Protein AF-A0A6P6TQU5-F1 (afdb_monomer_lite)

Secondary structure (DSSP, 8-state):
-----HHHHHHHHHHHHHHHHT------------SSPPP-PPEE-SEEEETTEEE--SEE-TTTTTTSEEE-TTS-EEE--SS----TTTHHHHHTT---

Sequence (100 aa):
MVAINKIGAAMAILFCGIMLLGANVEVMAVRPGPIGPCPLYCIMVDYVTCDGKKKYPGCTNCCYDQGCTLHFEGGTSQYCTWPPEQQVGLANIMLNNMPF

Foldseek 3Di:
DPPCDPVNVVVVVVVVVVVVVPPPPPPPVPQPAQPDDDDPDWAAACWKAAPNDIDGPRTDDLVVVPQIWTAHPVRDIDGHHHVPRDPVVCPVVVVVPDDD

Radius of gyration: 25.41 Å; chains: 1; bounding box: 42×59×66 Å

pLDDT: mean 72.35, std 20.26, range [31.39, 98.06]

Structure (mmCIF, N/CA/C/O backbone):
data_AF-A0A6P6TQU5-F1
#
_entry.id   AF-A0A6P6TQU5-F1
#
loop_
_atom_site.group_PDB
_atom_site.id
_atom_site.type_symbol
_atom_site.label_atom_id
_atom_site.label_alt_id
_atom_site.label_comp_id
_atom_site.label_asym_id
_atom_site.label_entity_id
_atom_site.label_seq_id
_atom_site.pdbx_PDB_ins_code
_atom_site.Cartn_x
_atom_site.Cartn_y
_atom_site.Cartn_z
_atom_site.occupancy
_atom_site.B_iso_or_equiv
_atom_site.auth_seq_id
_atom_site.auth_comp_id
_atom_site.auth_asym_id
_atom_site.auth_atom_id
_atom_site.pdbx_PDB_model_num
ATOM 1 N N . MET A 1 1 ? 21.261 42.172 -52.266 1.00 39.16 1 MET A N 1
ATOM 2 C CA . MET A 1 1 ? 21.353 42.639 -50.866 1.00 39.16 1 MET A CA 1
ATOM 3 C C . MET A 1 1 ? 19.943 42.624 -50.306 1.00 39.16 1 MET A C 1
ATOM 5 O O . MET A 1 1 ? 19.082 43.262 -50.896 1.00 39.16 1 MET A O 1
ATOM 9 N N . VAL A 1 2 ? 19.664 41.834 -49.268 1.00 54.09 2 VAL A N 1
ATOM 10 C CA . VAL A 1 2 ? 18.337 41.831 -48.632 1.00 54.09 2 VAL A CA 1
ATOM 11 C C . VAL A 1 2 ? 18.208 43.141 -47.856 1.00 54.09 2 VAL A C 1
ATOM 13 O O . VAL A 1 2 ? 18.952 43.367 -46.905 1.00 54.09 2 VAL A O 1
ATOM 16 N N . ALA A 1 3 ? 17.318 44.033 -48.296 1.00 54.62 3 ALA A N 1
ATOM 17 C CA . ALA A 1 3 ? 17.006 45.265 -47.582 1.00 54.62 3 ALA A CA 1
ATOM 18 C C . ALA A 1 3 ? 16.116 44.915 -46.388 1.00 54.62 3 ALA A C 1
ATOM 20 O O . ALA A 1 3 ? 14.900 44.772 -46.503 1.00 54.62 3 ALA A O 1
ATOM 21 N N . ILE A 1 4 ? 16.744 44.717 -45.235 1.00 57.53 4 ILE A N 1
ATOM 22 C CA . ILE A 1 4 ? 16.037 44.440 -43.993 1.00 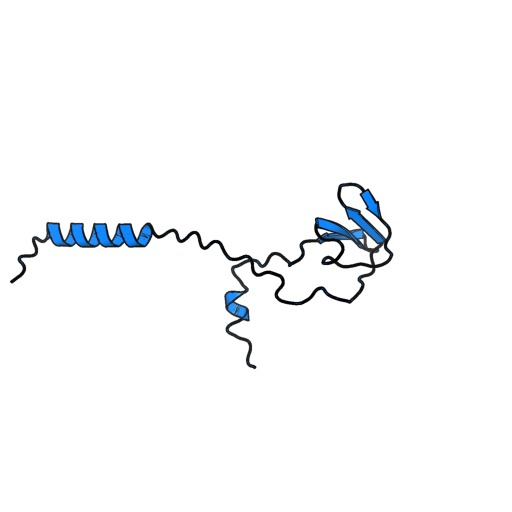57.53 4 ILE A CA 1
ATOM 23 C C . ILE A 1 4 ? 15.564 45.786 -43.442 1.00 57.53 4 ILE A C 1
ATOM 25 O O . ILE A 1 4 ? 16.338 46.530 -42.841 1.00 57.53 4 ILE A O 1
ATOM 29 N N . ASN A 1 5 ? 14.291 46.128 -43.662 1.00 63.84 5 ASN A N 1
ATOM 30 C CA . ASN A 1 5 ? 13.684 47.243 -42.940 1.00 63.84 5 ASN A CA 1
ATOM 31 C C . ASN A 1 5 ? 13.767 46.924 -41.437 1.00 63.84 5 ASN A C 1
ATOM 33 O O . ASN A 1 5 ? 13.375 45.834 -41.015 1.00 63.84 5 ASN A O 1
ATOM 37 N N . LYS A 1 6 ? 14.290 47.853 -40.629 1.00 58.50 6 LYS A N 1
ATOM 38 C CA . LYS A 1 6 ? 14.608 47.646 -39.201 1.00 58.50 6 LYS A CA 1
ATOM 39 C C . LYS A 1 6 ? 13.390 47.157 -38.398 1.00 58.50 6 LYS A C 1
ATOM 41 O O . LYS A 1 6 ? 13.530 46.392 -37.451 1.00 58.50 6 LYS A O 1
ATOM 46 N N . ILE A 1 7 ? 12.195 47.547 -38.845 1.00 62.19 7 ILE A N 1
ATOM 47 C CA . ILE A 1 7 ? 10.895 47.129 -38.303 1.00 62.19 7 ILE A CA 1
ATOM 48 C C . ILE A 1 7 ? 10.539 45.693 -38.734 1.00 62.19 7 ILE A C 1
ATOM 50 O O . ILE A 1 7 ? 10.054 44.906 -37.929 1.00 62.19 7 ILE A O 1
ATOM 54 N N . GLY A 1 8 ? 10.821 45.320 -39.986 1.00 61.00 8 GLY A N 1
ATOM 55 C CA . GLY A 1 8 ? 10.523 43.991 -40.532 1.00 61.00 8 GLY A CA 1
ATOM 56 C C . GLY A 1 8 ? 11.356 42.874 -39.898 1.00 61.00 8 GLY A C 1
ATOM 57 O O . GLY A 1 8 ? 10.829 41.796 -39.641 1.00 61.00 8 GLY A O 1
ATOM 58 N N . ALA A 1 9 ? 12.623 43.147 -39.562 1.00 61.97 9 ALA A N 1
ATOM 59 C CA . ALA A 1 9 ? 13.441 42.210 -38.786 1.00 61.97 9 ALA A CA 1
ATOM 60 C C . ALA A 1 9 ? 12.899 41.998 -37.370 1.00 61.97 9 ALA A C 1
ATOM 62 O O . ALA A 1 9 ? 12.831 40.861 -36.912 1.00 61.97 9 ALA A O 1
ATOM 63 N N . ALA A 1 10 ? 12.484 43.071 -36.691 1.00 63.03 10 ALA A N 1
ATOM 64 C CA . ALA A 1 10 ? 11.932 42.975 -35.343 1.00 63.03 10 ALA A CA 1
ATOM 65 C C . ALA A 1 10 ? 10.640 42.144 -35.321 1.00 63.03 10 ALA A C 1
ATOM 67 O O . ALA A 1 10 ? 10.487 41.276 -34.466 1.00 63.03 10 ALA A O 1
ATOM 68 N N . MET A 1 11 ? 9.755 42.344 -36.305 1.00 67.31 11 MET A N 1
ATOM 69 C CA . MET A 1 11 ? 8.531 41.549 -36.432 1.00 67.31 11 MET A CA 1
ATOM 70 C C . MET A 1 11 ? 8.830 40.079 -36.741 1.00 67.31 11 MET A C 1
ATOM 72 O O . MET A 1 11 ? 8.239 39.203 -36.121 1.00 67.31 11 MET A O 1
ATOM 76 N N . ALA A 1 12 ? 9.777 39.783 -37.638 1.00 65.81 12 ALA A N 1
ATOM 77 C CA . ALA A 1 12 ? 10.156 38.403 -37.952 1.00 65.81 12 ALA A CA 1
ATOM 78 C C . ALA A 1 12 ? 10.742 37.657 -36.737 1.00 65.81 12 ALA A C 1
ATOM 80 O O . ALA A 1 12 ? 10.401 36.500 -36.501 1.00 65.81 12 ALA A O 1
ATOM 81 N N . ILE A 1 13 ? 11.572 38.330 -35.931 1.00 68.31 13 ILE A N 1
ATOM 82 C CA . ILE A 1 13 ? 12.117 37.769 -34.684 1.00 68.31 13 ILE A CA 1
ATOM 83 C C . ILE A 1 13 ? 10.994 37.540 -33.663 1.00 68.31 13 ILE A C 1
ATOM 85 O O . ILE A 1 13 ? 10.966 36.494 -33.016 1.00 68.31 13 ILE A O 1
ATOM 89 N N . LEU A 1 14 ? 10.043 38.476 -33.557 1.00 68.94 14 LEU A N 1
ATOM 90 C CA . LEU A 1 14 ? 8.880 38.344 -32.680 1.00 68.94 14 LEU A CA 1
ATOM 91 C C . LEU A 1 14 ? 8.030 37.124 -33.069 1.00 68.94 14 LEU A C 1
ATOM 93 O O . LEU A 1 14 ? 7.732 36.297 -32.214 1.00 68.94 14 LEU A O 1
ATOM 97 N N . PHE A 1 15 ? 7.712 36.950 -34.357 1.00 64.44 15 PHE A N 1
ATOM 98 C CA . PHE A 1 15 ? 6.949 35.794 -34.841 1.00 64.44 15 PHE A CA 1
ATOM 99 C C . PHE A 1 15 ? 7.681 34.461 -34.627 1.00 64.44 15 PHE A C 1
ATOM 101 O O . PHE A 1 15 ? 7.053 33.496 -34.195 1.00 64.44 15 PHE A O 1
ATOM 108 N N . CYS A 1 16 ? 9.002 34.403 -34.834 1.00 63.91 16 CYS A N 1
ATOM 109 C CA . CYS A 1 16 ? 9.795 33.210 -34.508 1.00 63.91 16 CYS A CA 1
ATOM 110 C C . CYS A 1 16 ? 9.778 32.882 -33.005 1.00 63.91 16 CYS A C 1
ATOM 112 O O . CYS A 1 16 ? 9.692 31.712 -32.636 1.00 63.91 16 CYS A O 1
ATOM 114 N N . GLY A 1 17 ? 9.831 33.897 -32.137 1.00 61.72 17 GLY A N 1
ATOM 115 C CA . GLY A 1 17 ? 9.777 33.708 -30.686 1.00 61.72 17 GLY A CA 1
ATOM 116 C C . GLY A 1 17 ? 8.439 33.141 -30.207 1.00 61.72 17 GLY A C 1
ATOM 117 O O . GLY A 1 17 ? 8.420 32.232 -29.382 1.00 61.72 17 GLY A O 1
ATOM 118 N N . ILE A 1 18 ? 7.319 33.618 -30.760 1.00 65.50 18 ILE A N 1
ATOM 119 C CA . ILE A 1 18 ? 5.975 33.165 -30.358 1.00 65.50 18 ILE A CA 1
ATOM 120 C C . ILE A 1 18 ? 5.730 31.705 -30.783 1.00 65.50 18 ILE A C 1
ATOM 122 O O . ILE A 1 18 ? 5.134 30.943 -30.025 1.00 65.50 18 ILE A O 1
ATOM 126 N N . MET A 1 19 ? 6.249 31.282 -31.944 1.00 61.81 19 MET A N 1
ATOM 127 C CA . MET A 1 19 ? 6.166 29.881 -32.393 1.00 61.81 19 MET A CA 1
ATOM 128 C C . MET A 1 19 ? 6.973 28.923 -31.500 1.00 61.81 19 MET A C 1
ATOM 130 O O . MET A 1 19 ? 6.554 27.788 -31.294 1.00 61.81 19 MET A O 1
ATOM 134 N N . LEU A 1 20 ? 8.101 29.375 -30.933 1.00 57.81 20 LEU A N 1
ATOM 135 C CA . LEU A 1 20 ? 8.895 28.584 -29.983 1.00 57.81 20 LEU A CA 1
ATOM 136 C C . LEU A 1 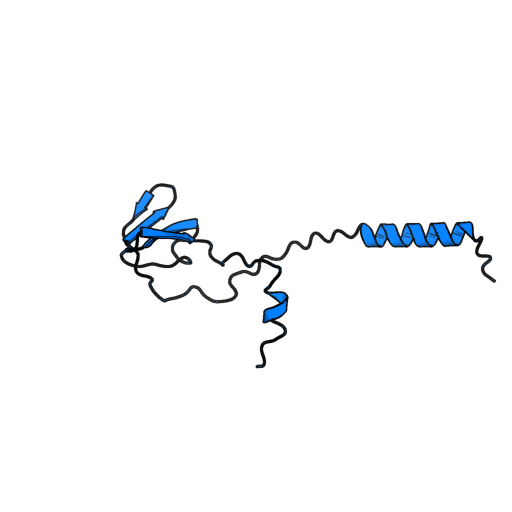20 ? 8.264 28.526 -28.582 1.00 57.81 20 LEU A C 1
ATOM 138 O O . LEU A 1 20 ? 8.393 27.507 -27.911 1.00 57.81 20 LEU A O 1
ATOM 142 N N . LEU A 1 21 ? 7.566 29.582 -28.142 1.00 57.53 21 LEU A N 1
ATOM 143 C CA . LEU A 1 21 ? 6.850 29.586 -26.856 1.00 57.53 21 LEU A CA 1
ATOM 144 C C . LEU A 1 21 ? 5.524 28.808 -26.897 1.00 57.53 21 LEU A C 1
ATOM 146 O O . LEU A 1 21 ? 5.078 28.322 -25.862 1.00 57.53 21 LEU A O 1
ATOM 150 N N . GLY A 1 22 ? 4.897 28.692 -28.072 1.00 53.72 22 GLY A N 1
ATOM 151 C CA . GLY A 1 22 ? 3.648 27.952 -28.284 1.00 53.72 22 GLY A CA 1
ATOM 152 C C . GLY A 1 22 ? 3.818 26.441 -28.446 1.00 53.72 22 GLY A C 1
ATOM 153 O O . GLY A 1 22 ? 2.830 25.732 -28.590 1.00 53.72 22 GLY A O 1
ATOM 154 N N . ALA A 1 23 ? 5.048 25.925 -28.408 1.00 51.09 23 ALA A N 1
ATOM 155 C CA . ALA A 1 23 ? 5.293 24.500 -28.245 1.00 51.09 23 ALA A CA 1
ATOM 156 C C . ALA A 1 23 ? 5.154 24.136 -26.760 1.00 51.09 23 ALA A C 1
ATOM 158 O O . ALA A 1 23 ? 6.107 23.703 -26.112 1.00 51.09 23 ALA A O 1
ATOM 159 N N . ASN A 1 24 ? 3.941 24.274 -26.214 1.00 54.47 24 ASN A N 1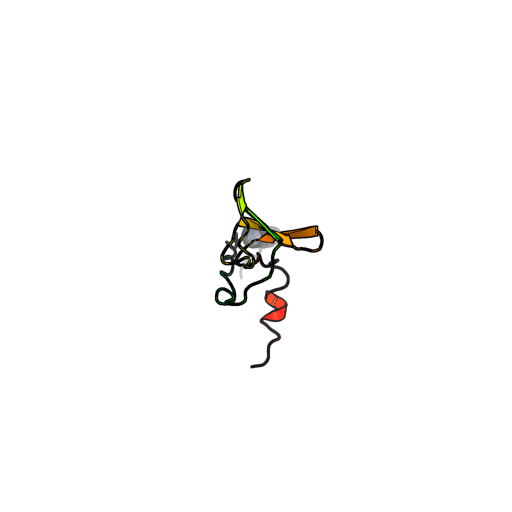
ATOM 160 C CA . ASN A 1 24 ? 3.514 23.396 -25.137 1.00 54.47 24 ASN A CA 1
ATOM 161 C C . ASN A 1 24 ? 3.453 21.995 -25.747 1.00 54.47 24 ASN A C 1
ATOM 163 O O . ASN A 1 24 ? 2.406 21.491 -26.142 1.00 54.47 24 ASN A O 1
ATOM 167 N N . VAL A 1 25 ? 4.619 21.357 -25.849 1.00 50.03 25 VAL A N 1
ATOM 168 C CA . VAL A 1 25 ? 4.663 19.914 -25.751 1.00 50.03 25 VAL A CA 1
ATOM 169 C C . VAL A 1 25 ? 4.019 19.622 -24.407 1.00 50.03 25 VAL A C 1
ATOM 171 O O . VAL A 1 25 ? 4.650 19.666 -23.353 1.00 50.03 25 VAL A O 1
ATOM 174 N N . GLU A 1 26 ? 2.719 19.350 -24.443 1.00 47.19 26 GLU A N 1
ATOM 175 C CA . GLU A 1 26 ? 2.142 18.347 -23.580 1.00 47.19 26 GLU A CA 1
ATOM 176 C C . GLU A 1 26 ? 2.948 17.093 -23.896 1.00 47.19 26 GLU A C 1
ATOM 178 O O . GLU A 1 26 ? 2.582 16.248 -24.711 1.00 47.19 26 GLU A O 1
ATOM 183 N N . VAL A 1 27 ? 4.137 17.021 -23.292 1.00 45.81 27 VAL A N 1
ATOM 184 C CA . VAL A 1 27 ? 4.740 15.767 -22.932 1.00 45.81 27 VAL A CA 1
ATOM 185 C C . VAL A 1 27 ? 3.651 15.135 -22.097 1.00 45.81 27 VAL A C 1
ATOM 187 O O . VAL A 1 27 ? 3.507 15.387 -20.903 1.00 45.81 27 VAL A O 1
ATOM 190 N N . MET A 1 28 ? 2.816 14.352 -22.777 1.00 41.34 28 MET A N 1
ATOM 191 C CA . MET A 1 28 ? 2.243 13.157 -22.217 1.00 41.34 28 MET A CA 1
ATOM 192 C C . MET A 1 28 ? 3.469 12.455 -21.665 1.00 41.34 28 MET A C 1
ATOM 194 O O . MET A 1 28 ? 4.190 11.776 -22.395 1.00 41.34 28 MET A O 1
ATOM 198 N N . ALA A 1 29 ? 3.812 12.787 -20.419 1.00 44.44 29 ALA A N 1
ATOM 199 C CA . ALA A 1 29 ? 4.808 12.082 -19.669 1.00 44.44 29 ALA A CA 1
ATOM 200 C C . ALA A 1 29 ? 4.247 10.678 -19.715 1.00 44.44 29 ALA A C 1
ATOM 202 O O . ALA A 1 29 ? 3.216 10.396 -19.099 1.00 44.44 29 ALA A O 1
ATOM 203 N N . VAL A 1 30 ? 4.835 9.856 -20.586 1.00 45.00 30 VAL A N 1
ATOM 204 C CA . VAL A 1 30 ? 4.634 8.424 -20.582 1.00 45.00 30 VAL A CA 1
ATOM 205 C C . VAL A 1 30 ? 4.990 8.087 -19.158 1.00 45.00 30 VAL A C 1
ATOM 207 O O . VAL A 1 30 ? 6.166 8.140 -18.799 1.00 45.00 30 VAL A O 1
ATOM 210 N N . ARG A 1 31 ? 3.954 7.940 -18.319 1.00 48.81 31 ARG A N 1
ATOM 211 C CA . ARG A 1 31 ? 4.111 7.603 -16.915 1.00 48.81 31 ARG A CA 1
ATOM 212 C C . ARG A 1 31 ? 5.025 6.402 -16.969 1.00 48.81 31 ARG A C 1
ATOM 214 O O . ARG A 1 31 ? 4.618 5.420 -17.602 1.00 48.81 31 ARG A O 1
ATOM 221 N N . PRO A 1 32 ? 6.256 6.490 -16.441 1.00 47.62 32 PRO A N 1
ATOM 222 C CA . PRO A 1 32 ? 7.085 5.318 -16.388 1.00 47.62 32 PRO A CA 1
ATOM 223 C C . PRO A 1 32 ? 6.218 4.295 -15.669 1.00 47.62 32 PRO A C 1
ATOM 225 O O . PRO A 1 32 ? 5.782 4.512 -14.534 1.00 47.62 32 PRO A O 1
ATOM 228 N N . GLY A 1 33 ? 5.867 3.223 -16.381 1.00 53.16 33 GLY A N 1
ATOM 229 C CA . GLY A 1 33 ? 5.407 2.021 -15.716 1.00 53.16 33 GLY A CA 1
ATOM 230 C C . GLY A 1 33 ? 6.448 1.641 -14.658 1.00 53.16 33 GLY A C 1
ATOM 231 O O . GLY A 1 33 ? 7.546 2.207 -14.639 1.00 53.16 33 GLY A O 1
ATOM 232 N N . PRO A 1 34 ? 6.133 0.700 -13.765 1.00 52.78 34 PRO A N 1
ATOM 233 C CA . PRO A 1 34 ? 7.049 0.329 -12.694 1.00 52.78 34 PRO A CA 1
ATOM 234 C C . PRO A 1 34 ? 8.477 0.173 -13.218 1.00 52.78 34 PRO A C 1
ATOM 236 O O . PRO A 1 34 ? 8.701 -0.586 -14.157 1.00 52.78 34 PRO A O 1
ATOM 239 N N . ILE A 1 35 ? 9.443 0.886 -12.624 1.00 60.44 35 ILE A N 1
ATOM 240 C CA . ILE A 1 35 ? 10.865 0.760 -13.000 1.00 60.44 35 ILE A CA 1
ATOM 241 C C . ILE A 1 35 ? 11.393 -0.662 -12.687 1.00 60.44 35 ILE A C 1
ATOM 243 O O . ILE A 1 35 ? 12.515 -1.006 -13.037 1.00 60.44 35 ILE A O 1
ATOM 247 N N . GLY A 1 36 ? 10.586 -1.534 -12.069 1.00 66.31 36 GLY A N 1
ATOM 248 C CA . GLY A 1 36 ? 10.923 -2.931 -11.818 1.00 66.31 36 GLY A CA 1
ATOM 249 C C . GLY A 1 36 ? 9.703 -3.841 -11.626 1.00 66.31 36 GLY A C 1
ATOM 250 O O . GLY A 1 36 ? 8.571 -3.362 -11.531 1.00 66.31 36 GLY A O 1
ATOM 251 N N . PRO A 1 37 ? 9.919 -5.168 -11.574 1.00 80.06 37 PRO A N 1
ATOM 252 C CA . PRO A 1 37 ? 8.856 -6.146 -11.367 1.00 80.06 37 PRO A CA 1
ATOM 253 C C . PRO A 1 37 ? 8.165 -5.969 -10.008 1.00 80.06 37 PRO A C 1
ATOM 255 O O . PRO A 1 37 ? 8.720 -5.390 -9.073 1.00 80.06 37 PRO A O 1
ATOM 258 N N . CYS A 1 38 ? 6.950 -6.509 -9.902 1.00 83.25 38 CYS A N 1
ATOM 259 C CA . CYS A 1 38 ? 6.203 -6.581 -8.650 1.00 83.25 38 CYS A CA 1
ATOM 260 C C . CYS A 1 38 ? 7.071 -7.210 -7.545 1.00 83.25 38 CYS A C 1
ATOM 262 O O . CYS A 1 38 ? 7.601 -8.308 -7.754 1.00 83.25 38 CYS A O 1
ATOM 264 N N . PRO A 1 39 ? 7.238 -6.561 -6.382 1.00 83.94 39 PRO A N 1
ATOM 265 C CA . PRO A 1 39 ? 8.001 -7.142 -5.295 1.00 83.94 39 PRO A CA 1
ATOM 266 C C . PRO A 1 39 ? 7.362 -8.452 -4.828 1.00 83.94 39 PRO A C 1
ATOM 268 O O . PRO A 1 39 ? 6.156 -8.534 -4.598 1.00 83.94 39 PRO A O 1
ATOM 271 N N . LEU A 1 40 ? 8.197 -9.476 -4.658 1.00 86.88 40 LEU A N 1
ATOM 272 C CA . LEU A 1 40 ? 7.778 -10.778 -4.130 1.00 86.88 40 LEU A CA 1
ATOM 273 C C . LEU A 1 40 ? 7.826 -10.837 -2.598 1.00 86.88 40 LEU A C 1
ATOM 275 O O . LEU A 1 40 ? 7.398 -11.828 -2.012 1.00 86.88 40 LEU A O 1
ATOM 279 N N . TYR A 1 41 ? 8.358 -9.803 -1.939 1.00 87.19 41 TYR A N 1
ATOM 280 C CA . TYR A 1 41 ? 8.390 -9.757 -0.483 1.00 87.19 41 TYR A CA 1
ATOM 281 C C . TYR A 1 41 ? 7.006 -9.423 0.085 1.00 87.19 41 TYR A C 1
ATOM 283 O O . TYR A 1 41 ? 6.248 -8.624 -0.475 1.00 87.19 41 TYR A O 1
ATOM 291 N N . CYS A 1 42 ? 6.700 -10.048 1.219 1.00 93.12 42 CYS A N 1
ATOM 292 C CA . CYS A 1 42 ? 5.460 -9.846 1.952 1.00 93.12 42 CYS A CA 1
ATOM 293 C C . CYS A 1 42 ? 5.711 -8.896 3.124 1.00 93.12 42 CYS A C 1
ATOM 295 O O . CYS A 1 42 ? 6.587 -9.144 3.951 1.00 93.12 42 CYS A O 1
ATOM 297 N N . ILE A 1 43 ? 4.957 -7.804 3.189 1.00 93.00 43 ILE A N 1
ATOM 298 C CA . ILE A 1 43 ? 5.023 -6.817 4.265 1.00 93.00 43 ILE A CA 1
ATOM 299 C C . ILE A 1 43 ? 3.935 -7.159 5.275 1.00 93.00 43 ILE A C 1
ATOM 301 O O . ILE A 1 43 ? 2.767 -7.261 4.905 1.00 93.00 43 ILE A O 1
ATOM 305 N N . MET A 1 44 ? 4.312 -7.336 6.540 1.00 95.62 44 MET A N 1
ATOM 306 C CA . MET A 1 44 ? 3.352 -7.594 7.614 1.00 95.62 44 MET A CA 1
ATOM 307 C C . MET A 1 44 ? 2.452 -6.373 7.801 1.00 95.62 44 MET A C 1
ATOM 309 O O . MET A 1 44 ? 2.938 -5.254 7.975 1.00 95.62 44 MET A O 1
ATOM 313 N N . VAL A 1 45 ? 1.145 -6.600 7.753 1.00 95.75 45 VAL A N 1
ATOM 314 C CA . VAL A 1 45 ? 0.121 -5.572 7.948 1.00 95.75 45 VAL A CA 1
ATOM 315 C C . VAL A 1 45 ? -0.934 -6.101 8.899 1.00 95.75 45 VAL A C 1
ATOM 317 O O . VAL A 1 45 ? -1.251 -7.288 8.884 1.00 95.75 45 VAL A O 1
ATOM 320 N N . ASP A 1 46 ? -1.500 -5.212 9.704 1.00 96.81 46 ASP A N 1
ATOM 321 C CA . ASP A 1 46 ? -2.611 -5.553 10.587 1.00 96.81 46 ASP A CA 1
ATOM 322 C C . ASP A 1 46 ? -3.878 -5.780 9.747 1.00 96.81 46 ASP A C 1
ATOM 324 O O . ASP A 1 46 ? -4.538 -6.815 9.831 1.00 96.81 46 ASP A O 1
ATOM 328 N N . TYR A 1 47 ? -4.178 -4.848 8.838 1.00 97.06 47 TYR A N 1
ATOM 329 C CA . TYR A 1 47 ? -5.271 -4.991 7.881 1.00 97.06 47 TYR A CA 1
ATOM 330 C C . TYR A 1 47 ? -5.099 -4.093 6.657 1.00 97.06 47 TYR A C 1
ATOM 332 O O . TYR A 1 47 ? -4.272 -3.185 6.617 1.00 97.06 47 TYR A O 1
ATOM 340 N N . VAL A 1 48 ? -5.935 -4.336 5.655 1.00 97.62 48 VAL A N 1
ATOM 341 C CA . VAL A 1 48 ? -6.011 -3.551 4.423 1.00 97.62 48 VAL A CA 1
ATOM 342 C C . VAL A 1 48 ? -7.427 -3.031 4.242 1.00 97.62 48 VAL A C 1
ATOM 344 O O . VAL A 1 48 ? -8.389 -3.762 4.490 1.00 97.62 48 VAL A O 1
ATOM 347 N N . THR A 1 49 ? -7.555 -1.788 3.785 1.00 98.06 49 THR A N 1
ATOM 348 C CA . THR A 1 49 ? -8.833 -1.193 3.385 1.00 98.06 49 THR A CA 1
ATOM 349 C C . THR A 1 49 ? -8.843 -0.942 1.879 1.00 98.06 49 THR A C 1
ATOM 351 O O . THR A 1 49 ? -8.074 -0.121 1.388 1.00 98.06 49 THR A O 1
ATOM 354 N N . CYS A 1 50 ? -9.735 -1.614 1.151 1.00 96.19 50 CYS A N 1
ATOM 355 C CA . CYS A 1 50 ? -9.948 -1.434 -0.291 1.00 96.19 50 CYS A CA 1
ATOM 356 C C . CYS A 1 50 ? -11.429 -1.143 -0.539 1.00 96.19 50 CYS A C 1
ATOM 358 O O . CYS A 1 50 ? -12.267 -1.900 -0.050 1.00 96.19 50 CYS A O 1
ATOM 360 N N . ASP A 1 51 ? -11.773 -0.084 -1.275 1.00 94.31 51 ASP A N 1
ATOM 361 C CA . ASP A 1 51 ? -13.173 0.274 -1.575 1.00 94.31 51 ASP A CA 1
ATOM 362 C C . ASP A 1 51 ? -14.077 0.309 -0.323 1.00 94.31 51 ASP A C 1
ATOM 364 O O . ASP A 1 51 ? -15.211 -0.173 -0.319 1.00 94.31 51 ASP A O 1
ATOM 368 N N . GLY A 1 52 ? -13.531 0.801 0.795 1.00 94.19 52 GLY A N 1
ATOM 369 C CA . GLY A 1 52 ? -14.211 0.838 2.095 1.00 94.19 52 GLY A CA 1
ATOM 370 C C . GLY A 1 52 ? -14.357 -0.515 2.810 1.00 94.19 52 GLY A C 1
ATOM 371 O O . GLY A 1 52 ? -14.944 -0.568 3.888 1.00 94.19 52 GLY A O 1
ATOM 372 N N . LYS A 1 53 ? -13.827 -1.613 2.258 1.00 97.19 53 LYS A N 1
ATOM 373 C CA . LYS A 1 53 ? -13.868 -2.959 2.852 1.00 97.19 53 LYS A CA 1
ATOM 374 C C . LYS A 1 53 ? -12.554 -3.309 3.535 1.00 97.19 53 LYS A C 1
ATOM 376 O O . LYS A 1 53 ? -11.485 -3.167 2.944 1.00 97.19 53 LYS A O 1
ATOM 381 N N . LYS A 1 54 ? -12.657 -3.854 4.747 1.00 97.12 54 LYS A N 1
ATOM 382 C CA . LYS A 1 54 ? -11.525 -4.310 5.560 1.00 97.12 54 LYS A CA 1
ATOM 383 C C . LYS A 1 54 ? -11.183 -5.776 5.269 1.00 97.12 54 LYS A C 1
ATOM 385 O O . LYS A 1 54 ? -12.082 -6.613 5.213 1.00 97.12 54 LYS A O 1
ATOM 390 N N . LYS A 1 55 ? -9.895 -6.089 5.115 1.00 96.25 55 LYS A N 1
ATOM 391 C CA . LYS A 1 55 ? -9.352 -7.447 4.922 1.00 96.25 55 LYS A CA 1
ATOM 392 C C . LYS A 1 55 ? -8.133 -7.666 5.821 1.00 96.25 55 LYS A C 1
ATOM 394 O O . LYS A 1 55 ? -7.417 -6.715 6.110 1.00 96.25 55 LYS A O 1
ATOM 399 N N . TYR A 1 56 ? -7.876 -8.915 6.205 1.00 96.25 56 TYR A N 1
ATOM 400 C CA . TYR A 1 56 ? -6.782 -9.302 7.107 1.00 96.25 56 TYR A CA 1
ATOM 401 C C . TYR A 1 56 ? -5.867 -10.334 6.432 1.00 96.25 56 TYR A C 1
ATOM 403 O O . TYR A 1 56 ? -5.957 -11.522 6.735 1.00 96.25 56 TYR A O 1
ATOM 411 N N . PRO A 1 57 ? -5.028 -9.922 5.466 1.00 93.06 57 PRO A N 1
ATOM 412 C CA . PRO A 1 57 ? -4.178 -10.857 4.731 1.00 93.06 57 PRO A CA 1
ATOM 413 C C . PRO A 1 57 ? -2.986 -11.372 5.557 1.00 93.06 57 PRO A C 1
ATOM 415 O O . PRO A 1 57 ? -2.293 -12.284 5.119 1.00 93.06 57 PRO A O 1
ATOM 418 N N . GLY A 1 58 ? -2.718 -10.790 6.733 1.00 92.56 58 GLY A N 1
ATOM 419 C CA . GLY A 1 58 ? -1.529 -11.053 7.552 1.00 92.56 58 GLY A CA 1
ATOM 420 C C . GLY A 1 58 ? -0.267 -10.405 6.977 1.00 92.56 58 GLY A C 1
ATOM 421 O O . GLY A 1 58 ? 0.451 -9.699 7.682 1.00 92.56 58 GLY A O 1
ATOM 422 N N . CYS A 1 59 ? -0.024 -10.572 5.678 1.00 93.31 59 CYS A N 1
ATOM 423 C CA . CYS A 1 59 ? 1.013 -9.850 4.954 1.00 93.31 59 CYS A CA 1
ATOM 424 C C . CYS A 1 59 ? 0.597 -9.573 3.499 1.00 93.31 59 CYS A C 1
ATOM 426 O O . CYS A 1 59 ? -0.203 -10.309 2.926 1.00 93.31 59 CYS A O 1
ATOM 428 N N . THR A 1 60 ? 1.110 -8.497 2.901 1.00 94.94 60 THR A N 1
ATOM 429 C CA . THR A 1 60 ? 0.852 -8.120 1.496 1.00 94.94 60 THR A CA 1
ATOM 430 C C . THR A 1 60 ? 1.881 -7.091 0.997 1.00 94.94 60 THR A C 1
ATOM 432 O O . THR A 1 60 ? 2.853 -6.803 1.689 1.00 94.94 60 THR A O 1
ATOM 435 N N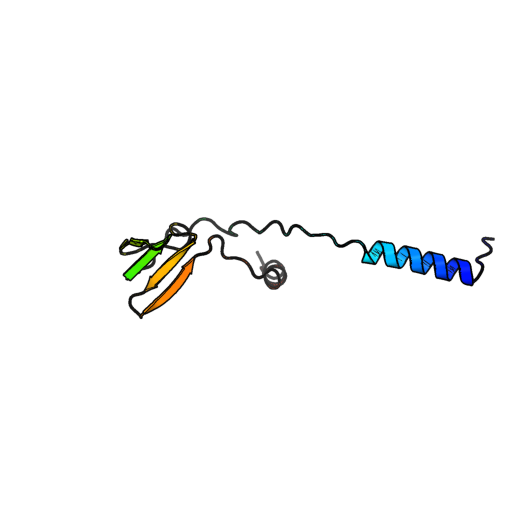 . ASN A 1 61 ? 1.707 -6.514 -0.193 1.00 92.94 61 ASN A N 1
ATOM 436 C CA . ASN A 1 61 ? 2.436 -5.328 -0.637 1.00 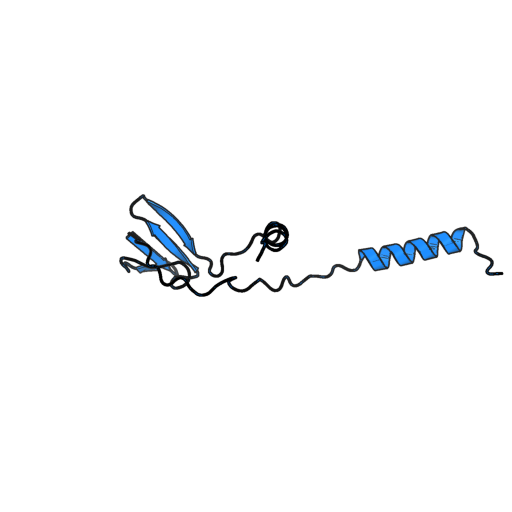92.94 61 ASN A CA 1
ATOM 437 C C . ASN A 1 61 ? 1.594 -4.461 -1.594 1.00 92.94 61 ASN A C 1
ATOM 439 O O . ASN A 1 61 ? 0.565 -4.893 -2.113 1.00 92.94 61 ASN A O 1
ATOM 443 N N . CYS A 1 62 ? 2.055 -3.235 -1.860 1.00 91.81 62 CYS A N 1
ATOM 444 C CA . CYS A 1 62 ? 1.315 -2.273 -2.681 1.00 91.81 62 CYS A CA 1
ATOM 445 C C . CYS A 1 62 ? 1.131 -2.659 -4.153 1.00 91.81 62 CYS A C 1
ATOM 447 O O . CYS A 1 62 ? 0.306 -2.046 -4.823 1.00 91.81 62 CYS A O 1
ATOM 449 N N . CYS A 1 63 ? 1.875 -3.640 -4.666 1.00 91.69 63 CYS A N 1
ATOM 450 C CA . CYS A 1 63 ? 1.639 -4.154 -6.010 1.00 91.69 63 CYS A CA 1
ATOM 451 C C . CYS A 1 63 ? 0.401 -5.067 -6.061 1.00 91.69 63 CYS A C 1
ATOM 453 O O . CYS A 1 63 ? -0.365 -4.983 -7.017 1.00 91.69 63 CYS A O 1
ATOM 455 N N . TYR A 1 64 ? 0.166 -5.891 -5.032 1.00 92.31 64 TYR A N 1
ATOM 456 C CA . TYR A 1 64 ? -1.032 -6.738 -4.953 1.00 92.31 64 TYR A CA 1
ATOM 457 C C . TYR A 1 64 ? -2.277 -5.975 -4.483 1.00 92.31 64 TYR A C 1
ATOM 459 O O . TYR A 1 64 ? -3.369 -6.235 -4.979 1.00 92.31 64 TYR A O 1
ATOM 467 N N . ASP A 1 65 ? -2.114 -5.015 -3.569 1.00 94.31 65 ASP A N 1
ATOM 468 C CA . ASP A 1 65 ? -3.203 -4.187 -3.030 1.00 94.31 65 ASP A CA 1
ATOM 469 C C . ASP A 1 65 ? -3.149 -2.743 -3.570 1.00 94.31 65 ASP A C 1
ATOM 471 O O . ASP A 1 65 ? -3.239 -1.759 -2.829 1.00 94.31 65 ASP A O 1
ATOM 475 N N . GLN A 1 66 ? -2.975 -2.598 -4.887 1.00 91.50 66 GLN A N 1
ATOM 476 C CA . GLN A 1 66 ? -2.980 -1.293 -5.550 1.00 91.50 66 GLN A CA 1
ATOM 477 C C . GLN A 1 66 ? -4.320 -0.570 -5.334 1.00 91.50 66 GLN A C 1
ATOM 479 O O . GLN A 1 66 ? -5.392 -1.137 -5.535 1.00 91.50 66 GLN A O 1
ATOM 484 N N . GLY A 1 67 ? -4.259 0.714 -4.975 1.00 92.88 67 GLY A N 1
ATOM 485 C CA . GLY A 1 67 ? -5.442 1.536 -4.717 1.00 92.88 67 GLY A CA 1
ATOM 486 C C . GLY A 1 67 ? -6.067 1.313 -3.339 1.00 92.88 67 GLY A C 1
ATOM 487 O O . GLY A 1 67 ? -7.085 1.932 -3.029 1.00 92.88 67 GLY A O 1
ATOM 488 N N . CYS A 1 68 ? -5.461 0.470 -2.503 1.00 96.12 68 CYS A N 1
ATOM 489 C CA . CYS A 1 68 ? -5.879 0.233 -1.129 1.00 96.12 68 CYS A CA 1
ATOM 490 C C . CYS A 1 68 ? -5.005 0.986 -0.119 1.00 96.12 68 CYS A C 1
ATOM 492 O O . CYS A 1 68 ? -3.919 1.467 -0.439 1.00 96.12 68 CYS A O 1
ATOM 494 N N . THR A 1 69 ? -5.456 1.036 1.134 1.00 97.00 69 THR A N 1
ATOM 495 C CA . THR A 1 69 ? -4.660 1.512 2.271 1.00 97.00 69 THR A CA 1
ATOM 496 C C . THR A 1 69 ? -4.198 0.329 3.115 1.00 97.00 69 THR A C 1
ATOM 498 O O . THR A 1 69 ? -5.024 -0.415 3.647 1.00 97.00 69 THR A O 1
ATOM 501 N N . LEU A 1 70 ? -2.883 0.170 3.255 1.00 96.25 70 LEU A N 1
ATOM 502 C CA . LEU A 1 70 ? -2.245 -0.740 4.205 1.00 96.25 70 LEU A CA 1
ATOM 503 C C . LEU A 1 70 ? -2.248 -0.100 5.592 1.00 96.25 70 LEU A C 1
ATOM 505 O O . LEU A 1 70 ? -1.868 1.063 5.723 1.00 96.25 70 LEU A O 1
ATOM 509 N N . HIS A 1 71 ? -2.616 -0.857 6.619 1.00 97.00 71 HIS A N 1
ATOM 510 C CA . HIS A 1 71 ? -2.552 -0.434 8.014 1.00 97.00 71 HIS A CA 1
ATOM 511 C C . HIS A 1 71 ? -1.598 -1.356 8.774 1.00 97.00 71 HIS A C 1
ATOM 513 O O . HIS A 1 71 ? -1.751 -2.576 8.744 1.00 97.00 71 HIS A O 1
ATOM 519 N N . PHE A 1 72 ? -0.597 -0.780 9.432 1.00 95.81 72 PHE A N 1
ATOM 520 C CA . PHE A 1 72 ? 0.463 -1.523 10.113 1.00 95.81 72 PHE A CA 1
ATOM 521 C C . PHE A 1 72 ? 0.192 -1.628 11.615 1.00 95.81 72 PHE A C 1
ATOM 523 O O . PHE A 1 72 ? -0.497 -0.788 12.191 1.00 95.81 72 PHE A O 1
ATOM 530 N N . GLU A 1 73 ? 0.816 -2.612 12.266 1.00 89.56 73 GLU A N 1
ATOM 531 C CA . GLU A 1 73 ? 0.686 -2.886 13.708 1.00 89.56 73 GLU A CA 1
ATOM 532 C C . GLU A 1 73 ? 1.084 -1.686 14.602 1.00 89.56 73 GLU A C 1
ATOM 534 O O . GLU A 1 73 ? 0.645 -1.571 15.740 1.00 89.56 73 GLU A O 1
ATOM 539 N N . GLY A 1 74 ? 1.839 -0.718 14.069 1.00 87.38 74 GLY A N 1
ATOM 540 C CA . GLY A 1 74 ? 2.188 0.538 14.750 1.00 87.38 74 GLY A CA 1
ATOM 541 C C . GLY A 1 74 ? 1.170 1.677 14.604 1.00 87.38 74 GLY A C 1
ATOM 542 O O . GLY A 1 74 ? 1.483 2.812 14.955 1.00 87.38 74 GLY A O 1
ATOM 543 N N . GLY A 1 75 ? -0.009 1.424 14.025 1.00 91.00 75 GLY A N 1
ATOM 544 C CA . GLY A 1 75 ? -1.040 2.439 13.770 1.00 91.00 75 GLY A CA 1
ATOM 545 C C . GLY A 1 75 ? -0.747 3.366 12.584 1.00 91.00 75 GLY A C 1
ATOM 546 O O . GLY A 1 75 ? -1.569 4.216 12.245 1.00 91.00 75 GLY A O 1
ATOM 547 N N . THR A 1 76 ? 0.400 3.204 11.919 1.00 95.00 76 THR A N 1
ATOM 548 C CA . THR A 1 76 ? 0.706 3.903 10.669 1.00 95.00 76 THR A CA 1
ATOM 549 C C . THR A 1 76 ? -0.112 3.325 9.519 1.00 95.00 76 THR A C 1
ATOM 551 O O . THR A 1 76 ? -0.628 2.205 9.574 1.00 95.00 76 THR A O 1
ATOM 554 N N . SER A 1 77 ? -0.281 4.106 8.456 1.00 95.81 77 SER A N 1
ATOM 555 C CA . SER A 1 77 ? -1.020 3.669 7.273 1.00 95.81 77 SER A CA 1
ATOM 556 C C . SER A 1 77 ? -0.381 4.210 6.003 1.00 95.81 77 SER A C 1
ATOM 558 O O . SER A 1 77 ? 0.164 5.313 6.002 1.00 95.81 77 SER A O 1
ATOM 560 N N . GLN A 1 78 ? -0.444 3.431 4.926 1.00 93.56 78 GLN A N 1
ATOM 561 C CA . GLN A 1 78 ? 0.103 3.788 3.621 1.00 93.56 78 GLN A CA 1
ATOM 562 C C . GLN A 1 78 ? -0.939 3.534 2.540 1.00 93.56 78 GLN A C 1
ATOM 564 O O . GLN A 1 78 ? -1.407 2.409 2.380 1.00 93.56 78 GLN A O 1
ATOM 569 N N . TYR A 1 79 ? -1.274 4.574 1.779 1.00 94.56 79 TYR A N 1
ATOM 570 C CA . TYR A 1 79 ? -2.041 4.409 0.550 1.00 94.56 79 TYR A CA 1
ATOM 571 C C . TYR A 1 79 ? -1.132 3.868 -0.553 1.00 94.56 79 TYR A C 1
ATOM 573 O O . TYR A 1 79 ? -0.041 4.394 -0.783 1.00 94.56 79 TYR A O 1
ATOM 581 N N . CYS A 1 80 ? -1.580 2.815 -1.223 1.00 91.56 80 CYS A N 1
ATOM 582 C CA . CYS A 1 80 ? -0.799 2.114 -2.220 1.00 91.56 80 CYS A CA 1
ATOM 583 C C . CYS A 1 80 ? -1.055 2.644 -3.622 1.00 91.56 80 CYS A C 1
ATOM 585 O O . CYS A 1 80 ? -2.138 2.490 -4.187 1.00 91.56 80 CYS A O 1
ATOM 587 N N . THR A 1 81 ? 0.007 3.167 -4.224 1.00 86.50 81 THR A N 1
ATOM 588 C CA . THR A 1 81 ? 0.109 3.366 -5.665 1.00 86.50 81 THR A CA 1
ATOM 589 C C . THR A 1 81 ? 1.203 2.448 -6.194 1.00 86.50 81 THR A C 1
ATOM 591 O O . THR A 1 81 ? 2.349 2.486 -5.745 1.00 86.50 81 THR A O 1
ATOM 594 N N . TRP A 1 82 ? 0.831 1.563 -7.117 1.00 80.56 82 TRP A 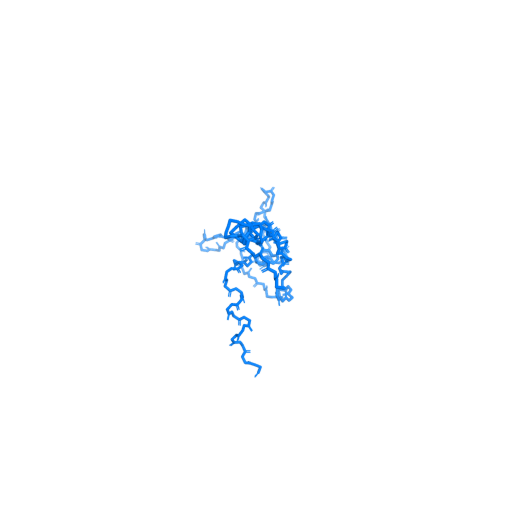N 1
ATOM 595 C CA . TRP A 1 82 ? 1.777 0.736 -7.850 1.00 80.56 82 TRP A CA 1
ATOM 596 C C . TRP A 1 82 ? 1.507 0.865 -9.353 1.00 80.56 82 TRP A C 1
ATOM 598 O O . TRP A 1 82 ? 0.364 0.693 -9.770 1.00 80.56 82 TRP A O 1
ATOM 608 N N . PRO A 1 83 ? 2.522 1.175 -10.173 1.00 75.25 83 PRO A N 1
ATOM 609 C CA . PRO A 1 83 ? 3.839 1.659 -9.751 1.00 75.25 83 PRO A CA 1
ATOM 610 C C . PRO A 1 83 ? 3.774 2.905 -8.858 1.00 75.25 83 PRO A C 1
ATOM 612 O O . PRO A 1 83 ? 2.803 3.660 -8.952 1.00 75.25 83 PRO A O 1
ATOM 615 N N . PRO A 1 84 ? 4.785 3.129 -7.996 1.00 70.06 84 PRO A N 1
ATOM 616 C CA . PRO A 1 84 ? 4.859 4.355 -7.217 1.00 70.06 84 PRO A CA 1
ATOM 617 C C . PRO A 1 84 ? 4.899 5.540 -8.180 1.00 70.06 84 PRO A C 1
ATOM 619 O O . PRO A 1 84 ? 5.680 5.551 -9.135 1.00 70.06 84 PRO A O 1
ATOM 622 N N . GLU A 1 85 ? 4.043 6.530 -7.945 1.00 66.88 85 GLU A N 1
ATOM 623 C CA . GLU A 1 85 ? 4.012 7.729 -8.774 1.00 66.88 85 GLU A CA 1
ATOM 624 C C . GLU A 1 85 ? 5.339 8.477 -8.593 1.00 66.88 85 GLU A C 1
ATOM 626 O O . GLU A 1 85 ? 5.625 9.048 -7.539 1.00 66.88 85 GLU A O 1
ATOM 631 N N . GLN A 1 86 ? 6.208 8.414 -9.603 1.00 57.25 86 GLN A N 1
ATOM 632 C CA . GLN A 1 86 ? 7.472 9.131 -9.556 1.00 57.25 86 GLN A CA 1
ATOM 633 C C . GLN A 1 86 ? 7.195 10.625 -9.653 1.00 57.25 86 GLN A C 1
ATOM 635 O O . GLN A 1 86 ? 6.643 11.100 -10.645 1.00 57.25 86 GLN A O 1
ATOM 640 N N . GLN A 1 87 ? 7.645 11.383 -8.653 1.00 49.59 87 GLN A N 1
ATOM 641 C CA . GLN A 1 87 ? 7.752 12.828 -8.793 1.00 49.59 87 GLN A CA 1
ATOM 642 C C . GLN A 1 87 ? 8.767 13.113 -9.905 1.00 49.59 87 GLN A C 1
ATOM 644 O O . GLN A 1 87 ? 9.977 12.950 -9.738 1.00 49.59 87 GLN A O 1
ATOM 649 N N . VAL A 1 88 ? 8.239 13.497 -11.066 1.00 50.84 88 VAL A N 1
ATOM 650 C CA . VAL A 1 88 ? 8.906 13.613 -12.375 1.00 50.84 88 VAL A CA 1
ATOM 651 C C . VAL A 1 88 ? 10.122 14.570 -12.366 1.00 50.84 88 VAL A C 1
ATOM 653 O O . VAL A 1 88 ? 10.875 14.634 -13.330 1.00 50.84 88 VAL A O 1
ATOM 656 N N . GLY A 1 89 ? 10.389 15.269 -11.256 1.00 46.09 89 GLY A N 1
ATOM 657 C CA . GLY A 1 89 ? 11.553 16.144 -11.080 1.00 46.09 89 GLY A CA 1
ATOM 658 C C . GLY A 1 89 ? 12.870 15.459 -10.677 1.00 46.09 89 GLY A C 1
ATOM 659 O O . GLY A 1 89 ? 13.929 16.017 -10.947 1.00 46.09 89 GLY A O 1
ATOM 660 N N . LEU A 1 90 ? 12.850 14.268 -10.060 1.00 49.53 90 LEU A N 1
ATOM 661 C CA . LEU A 1 90 ? 14.063 13.625 -9.498 1.00 49.53 90 LEU A CA 1
ATOM 662 C C . LEU A 1 90 ? 14.594 12.439 -10.324 1.00 49.53 90 LEU A C 1
ATOM 664 O O . LEU A 1 90 ? 15.785 12.130 -10.266 1.00 49.53 90 LEU A O 1
ATOM 668 N N . ALA A 1 91 ? 13.744 11.794 -11.128 1.00 49.28 91 ALA A N 1
ATOM 669 C CA . ALA A 1 91 ? 14.115 10.611 -11.914 1.00 49.28 91 ALA A CA 1
ATOM 670 C C . ALA A 1 91 ? 15.193 10.906 -12.979 1.00 49.28 91 ALA A C 1
ATOM 672 O O . ALA A 1 91 ? 16.082 10.086 -13.209 1.00 49.28 91 ALA A O 1
ATOM 673 N N . ASN A 1 92 ? 15.178 12.112 -13.556 1.00 47.38 92 ASN A N 1
ATOM 674 C CA . ASN A 1 92 ? 16.176 12.551 -14.538 1.00 47.38 92 ASN A CA 1
ATOM 675 C C . ASN A 1 92 ? 17.582 12.732 -13.936 1.00 47.38 92 ASN A C 1
ATOM 677 O O . ASN A 1 92 ? 18.570 12.674 -14.663 1.00 47.38 92 ASN A O 1
ATOM 681 N N . ILE A 1 93 ? 17.694 12.937 -12.620 1.00 49.66 93 ILE A N 1
ATOM 682 C CA . ILE A 1 93 ? 18.986 13.120 -11.939 1.00 49.66 93 ILE A CA 1
ATOM 683 C C . ILE A 1 93 ? 19.596 11.764 -11.560 1.00 49.66 93 ILE A C 1
ATOM 685 O O . ILE A 1 93 ? 20.814 11.606 -11.598 1.00 49.66 93 ILE A O 1
ATOM 689 N N . MET A 1 94 ? 18.768 10.771 -11.221 1.00 47.34 94 MET A N 1
ATOM 690 C CA . MET A 1 94 ? 19.253 9.452 -10.800 1.00 47.34 94 MET A CA 1
ATOM 691 C C . MET A 1 94 ? 19.663 8.558 -11.980 1.00 47.34 94 MET A C 1
ATOM 693 O O . MET A 1 94 ? 20.660 7.853 -11.871 1.00 47.34 94 MET A O 1
ATOM 697 N N . LEU A 1 95 ? 18.967 8.627 -13.125 1.00 52.06 95 LEU A N 1
ATOM 698 C CA . LEU A 1 95 ? 19.331 7.845 -14.321 1.00 52.06 95 LEU A CA 1
ATOM 699 C C . LEU A 1 95 ? 20.663 8.282 -14.953 1.00 52.06 95 LEU A C 1
ATOM 701 O O . LEU A 1 95 ? 21.382 7.449 -15.491 1.00 52.06 95 LEU A O 1
ATOM 705 N N . ASN A 1 96 ? 21.019 9.565 -14.861 1.00 49.50 96 ASN A N 1
ATOM 706 C CA . ASN A 1 96 ? 22.264 10.090 -15.436 1.00 49.50 96 ASN A CA 1
ATOM 707 C C . ASN A 1 96 ? 23.512 9.834 -14.571 1.00 49.50 96 ASN A C 1
ATOM 709 O O . ASN A 1 96 ? 24.617 10.140 -15.008 1.00 49.50 96 ASN A O 1
ATOM 713 N N . ASN A 1 97 ? 23.352 9.298 -13.356 1.00 43.28 97 ASN A N 1
ATOM 714 C CA . ASN A 1 97 ? 24.435 9.166 -12.375 1.00 43.28 97 ASN A CA 1
ATOM 715 C C . ASN A 1 97 ? 24.688 7.721 -11.917 1.00 43.28 97 ASN A C 1
ATOM 717 O O . ASN A 1 97 ? 25.414 7.525 -10.944 1.00 43.28 97 ASN A O 1
ATOM 721 N N . MET A 1 98 ? 24.113 6.710 -12.576 1.00 31.39 98 MET A N 1
ATOM 722 C CA . MET A 1 98 ? 24.405 5.313 -12.249 1.00 31.39 98 MET A CA 1
ATOM 723 C C . MET A 1 98 ? 25.547 4.804 -13.145 1.00 31.39 98 MET A C 1
ATOM 725 O O . MET A 1 98 ? 25.335 4.655 -14.350 1.00 31.39 98 MET A O 1
ATOM 729 N N . PRO A 1 99 ? 26.764 4.572 -12.609 1.00 44.22 99 PRO A N 1
ATOM 730 C CA . PRO A 1 99 ? 27.795 3.870 -13.352 1.00 44.22 99 PRO A CA 1
ATOM 731 C C . PRO A 1 99 ? 27.385 2.394 -13.422 1.00 44.22 99 PRO A C 1
ATOM 733 O O . PRO A 1 99 ? 26.968 1.820 -12.414 1.00 44.22 99 PRO A O 1
ATOM 736 N N . PHE A 1 100 ? 27.447 1.818 -14.621 1.00 45.03 100 PHE A N 1
ATOM 737 C CA . PHE A 1 100 ? 27.372 0.370 -14.808 1.00 45.03 100 PHE A CA 1
ATOM 738 C C . PHE A 1 100 ? 28.533 -0.331 -14.097 1.00 45.03 100 PHE A C 1
ATOM 740 O O . PHE A 1 100 ? 29.645 0.250 -14.082 1.00 45.03 100 PHE A O 1
#